Protein AF-X1LEN6-F1 (afdb_monomer)

Foldseek 3Di:
DVCCVVVVDHLVRVLVVLLVVVVVLQPDQDDDDPVVVVVDPNREPSQQEAEDWFAALVGHTPDDPVLVSNLVSCLVNLDDYYAYEYEDEPRHDPVSVVSNVVSCVRHPRYDYHYLVPQLVVVVVVPDDSSQSRCWDDTGDRRIGGDPPDPDD

Mean predicted aligned error: 5.18 Å

Organism: NCBI:txid412755

Nearest PDB structures (foldseek):
  1r9d-assembly1_B  TM=9.602E-01  e=1.035E-09  Clostridium butyricum
  5i2g-assembly1_B-2  TM=9.435E-01  e=1.956E-09  Roseburia inulinivorans
  2f3o-assembly1_A  TM=9.279E-01  e=5.080E-09  Archaeoglobus fulgidus
  7e7l-assembly2_B  TM=9.406E-01  e=1.406E-08  Tractidigestivibacter scatoligenes
  7vua-assembly1_A  TM=9.227E-01  e=2.463E-07  Clostridiales bacterium

Secondary structure (DSSP, 8-state):
-HHHHTTS--HHHHHHHHHHHHHHHTT------GGGGGTS-TT------EEEESB-TTSSB---HHHHHHHHHHHHH--SS--EEEEE-TTS-HHHHHHHHHHHHH-S-EEEEEHHHHHHHHHHTT--HHHHHSEEEETTTEEEESSS----

Solvent-accessible surface area (backbone atoms only — not comparable to full-atom values): 8868 Å² total; per-residue (Å²): 107,71,48,54,76,70,62,77,42,53,72,67,58,51,36,52,52,50,38,52,49,54,57,58,63,52,69,61,80,80,89,68,60,74,78,51,44,78,82,40,65,78,88,62,77,46,52,65,41,48,66,38,52,28,39,35,65,90,65,47,69,46,70,48,73,65,46,52,40,51,49,51,28,49,59,71,66,57,59,91,51,55,43,40,37,38,37,39,47,98,73,52,56,64,72,56,56,53,48,54,54,58,38,49,74,79,34,82,49,70,44,82,41,55,44,84,56,48,28,58,49,37,37,74,73,68,46,52,69,46,38,23,37,47,46,38,50,46,50,91,80,47,75,40,44,65,94,77,63,88,86,126

InterPro domains:
  IPR004184 Pyruvate formate lyase domain [PF02901] (2-148)
  IPR004184 Pyruvate formate lyase domain [PS51554] (1-152)
  IPR051215 Glycyl Radical Enzyme [PTHR43641] (2-148)

Structure (mmCIF, N/CA/C/O backbone):
data_AF-X1LEN6-F1
#
_entry.id   AF-X1LEN6-F1
#
loop_
_atom_site.group_PDB
_atom_site.id
_atom_site.type_symbol
_atom_site.label_atom_id
_atom_site.label_alt_id
_atom_site.label_comp_id
_atom_site.label_asym_id
_atom_site.label_entity_id
_atom_site.label_seq_id
_atom_site.pdbx_PDB_ins_code
_atom_site.Cartn_x
_atom_site.Cartn_y
_atom_site.Cartn_z
_atom_site.occupancy
_atom_site.B_iso_or_equiv
_atom_site.auth_seq_id
_atom_site.auth_comp_id
_atom_site.auth_asym_id
_atom_site.auth_atom_id
_atom_site.pdbx_PDB_model_num
ATOM 1 N N . ASP A 1 1 ? -8.833 -9.475 10.472 1.00 89.81 1 ASP A N 1
ATOM 2 C CA . ASP A 1 1 ? -10.097 -10.253 10.543 1.00 89.81 1 ASP A CA 1
ATOM 3 C C . ASP A 1 1 ? -10.140 -11.336 11.605 1.00 89.81 1 ASP A C 1
ATOM 5 O O . ASP A 1 1 ? -10.984 -11.250 12.488 1.00 89.81 1 ASP A O 1
ATOM 9 N N . ASN A 1 2 ? -9.277 -12.356 11.554 1.00 95.38 2 ASN A N 1
ATOM 10 C CA . ASN A 1 2 ? -9.332 -13.463 12.523 1.00 95.38 2 ASN A CA 1
ATOM 11 C C . ASN A 1 2 ? -9.145 -12.998 13.977 1.00 95.38 2 ASN A C 1
ATOM 13 O O . ASN A 1 2 ? -9.865 -13.454 14.865 1.00 95.38 2 ASN A O 1
ATOM 17 N N . ASP A 1 3 ? -8.236 -12.052 14.220 1.00 95.94 3 ASP A N 1
ATOM 18 C CA . ASP A 1 3 ? -7.993 -11.527 15.569 1.00 95.94 3 ASP A CA 1
ATOM 19 C C . ASP A 1 3 ? -9.143 -10.646 16.082 1.00 95.94 3 ASP A C 1
ATOM 21 O O . ASP A 1 3 ? -9.468 -10.715 17.265 1.00 95.94 3 ASP A O 1
ATOM 25 N N . LEU A 1 4 ? -9.835 -9.920 15.193 1.00 93.06 4 LEU A N 1
ATOM 26 C CA . LEU A 1 4 ? -11.069 -9.197 15.532 1.00 93.06 4 LEU A CA 1
ATOM 27 C C . LEU A 1 4 ? -12.201 -10.175 15.879 1.00 93.06 4 LEU A C 1
ATOM 29 O O . LEU A 1 4 ? -12.862 -10.028 16.901 1.00 93.06 4 LEU A O 1
ATOM 33 N N . LYS A 1 5 ? -12.400 -11.215 15.056 1.00 95.25 5 LYS A N 1
ATOM 34 C CA . LYS A 1 5 ? -13.446 -12.236 15.265 1.00 95.25 5 LYS A CA 1
ATOM 35 C C . LYS A 1 5 ? -13.230 -13.051 16.539 1.00 95.25 5 LYS A C 1
ATOM 37 O O . LYS A 1 5 ? -14.195 -13.426 17.192 1.00 95.25 5 LYS A O 1
ATOM 42 N N . SER A 1 6 ? -11.974 -13.339 16.876 1.00 96.75 6 SER A N 1
ATOM 43 C CA . SER A 1 6 ? -11.613 -14.063 18.101 1.00 96.75 6 SER A CA 1
ATOM 44 C C . SER A 1 6 ? -11.503 -13.162 19.336 1.00 96.75 6 SER A C 1
ATOM 46 O O . SER A 1 6 ? -11.280 -13.676 20.429 1.00 96.75 6 SER A O 1
ATOM 48 N N . GLY A 1 7 ? -11.667 -11.842 19.185 1.00 95.56 7 GLY A N 1
ATOM 49 C CA . GLY A 1 7 ? -11.614 -10.880 20.288 1.00 95.56 7 GLY A CA 1
ATOM 50 C C . GLY A 1 7 ? -10.220 -10.667 20.883 1.00 95.56 7 GLY A C 1
ATOM 51 O O . GLY A 1 7 ? -10.116 -10.170 22.000 1.00 95.56 7 GLY A O 1
ATOM 52 N N . LYS A 1 8 ? -9.147 -11.041 20.173 1.00 97.44 8 LYS A N 1
ATOM 53 C CA . LYS A 1 8 ? -7.765 -10.823 20.638 1.00 97.44 8 LYS A CA 1
ATOM 54 C C . LYS A 1 8 ? -7.361 -9.352 20.597 1.00 97.44 8 LYS A C 1
ATOM 56 O O . LYS A 1 8 ? -6.578 -8.917 21.433 1.00 97.44 8 LYS A O 1
ATOM 61 N N . ILE A 1 9 ? -7.870 -8.620 19.609 1.00 97.12 9 ILE A N 1
ATOM 62 C CA . ILE A 1 9 ? -7.683 -7.176 19.448 1.00 97.12 9 ILE A CA 1
ATOM 63 C C . ILE A 1 9 ? -9.019 -6.540 19.067 1.00 97.12 9 ILE A C 1
ATOM 65 O O . ILE A 1 9 ? -9.914 -7.216 18.554 1.00 97.12 9 ILE A O 1
ATOM 69 N N . ASN A 1 10 ? -9.140 -5.235 19.279 1.00 96.94 10 ASN A N 1
ATOM 70 C CA . ASN A 1 10 ? -10.209 -4.416 18.712 1.00 96.94 10 ASN A CA 1
ATOM 71 C C . ASN A 1 10 ? -9.632 -3.479 17.629 1.00 96.94 10 ASN A C 1
ATOM 73 O O . ASN A 1 10 ? -8.433 -3.518 17.341 1.00 96.94 10 ASN A O 1
ATOM 77 N N . ARG A 1 11 ? -10.490 -2.664 17.000 1.00 96.38 11 ARG A N 1
ATOM 78 C CA . ARG A 1 11 ? -10.079 -1.726 15.943 1.00 96.38 11 ARG A CA 1
ATOM 79 C C . ARG A 1 11 ? -9.061 -0.698 16.446 1.00 96.38 11 ARG A C 1
ATOM 81 O O . ARG A 1 11 ? -8.087 -0.448 15.747 1.00 96.38 11 ARG A O 1
ATOM 88 N N . ASP A 1 12 ? -9.261 -0.159 17.646 1.00 97.44 12 ASP A N 1
ATOM 89 C CA . ASP A 1 12 ? -8.394 0.872 18.227 1.00 97.44 12 ASP A CA 1
ATOM 90 C C . ASP A 1 12 ? -6.995 0.316 18.514 1.00 97.44 12 ASP A C 1
ATOM 92 O O . ASP A 1 12 ? -5.998 0.920 18.138 1.00 97.44 12 ASP A O 1
ATOM 96 N N . THR A 1 13 ? -6.907 -0.893 19.075 1.00 97.69 13 THR A N 1
ATOM 97 C CA . THR A 1 13 ? -5.631 -1.595 19.265 1.00 97.69 13 THR A CA 1
ATOM 98 C C . THR A 1 13 ? -4.958 -1.906 17.928 1.00 97.69 13 THR A C 1
ATOM 100 O O . THR A 1 13 ? -3.741 -1.812 17.816 1.00 97.69 13 THR A O 1
ATOM 103 N N . ALA A 1 14 ? -5.719 -2.281 16.893 1.00 97.50 14 ALA A N 1
ATOM 104 C CA . ALA A 1 14 ? -5.149 -2.502 15.564 1.00 97.50 14 ALA A CA 1
ATOM 105 C C . ALA A 1 14 ? -4.570 -1.206 14.971 1.00 97.50 14 ALA A C 1
ATOM 107 O O . ALA A 1 14 ? -3.479 -1.240 14.405 1.00 97.50 14 ALA A O 1
ATOM 108 N N . LEU A 1 15 ? -5.275 -0.081 15.126 1.00 96.94 15 LEU A N 1
ATOM 109 C CA . LEU A 1 15 ? -4.804 1.238 14.709 1.00 96.94 15 LEU A CA 1
ATOM 110 C C . LEU A 1 15 ? -3.518 1.627 15.448 1.00 96.94 15 LEU A C 1
ATOM 112 O O . LEU A 1 15 ? -2.528 1.939 14.796 1.00 96.94 15 LEU A O 1
ATOM 116 N N . GLU A 1 16 ? -3.506 1.515 16.777 1.00 97.00 16 GLU A N 1
ATOM 117 C CA . GLU A 1 16 ? -2.338 1.811 17.618 1.00 97.00 16 GLU A CA 1
ATOM 118 C C . GLU A 1 16 ? -1.109 0.992 17.186 1.00 97.00 16 GLU A C 1
ATOM 120 O O . GLU A 1 16 ? -0.015 1.528 17.024 1.00 97.00 16 GLU A O 1
ATOM 125 N N . LEU A 1 17 ? -1.284 -0.304 16.905 1.00 96.88 17 LEU A N 1
ATOM 126 C CA . LEU A 1 17 ? -0.195 -1.159 16.419 1.00 96.88 17 LEU A CA 1
ATOM 127 C C . LEU A 1 17 ? 0.333 -0.729 15.042 1.00 96.88 17 LEU A C 1
ATOM 129 O O . LEU A 1 17 ? 1.535 -0.833 14.788 1.00 96.88 17 LEU A O 1
ATOM 133 N N . ILE A 1 18 ? -0.541 -0.263 14.147 1.00 94.56 18 ILE A N 1
ATOM 134 C CA . ILE A 1 18 ? -0.146 0.252 12.829 1.00 94.56 18 ILE A CA 1
ATOM 135 C C . ILE A 1 18 ? 0.619 1.573 12.981 1.00 94.56 18 ILE A C 1
ATOM 137 O O . ILE A 1 18 ? 1.628 1.777 12.303 1.00 94.56 18 ILE A O 1
ATOM 141 N N . GLU A 1 19 ? 0.176 2.459 13.869 1.00 92.88 19 GLU A N 1
ATOM 142 C CA . GLU A 1 19 ? 0.863 3.717 14.176 1.00 92.88 19 GLU A CA 1
ATOM 143 C C . GLU A 1 19 ? 2.264 3.456 14.755 1.00 92.88 19 GLU A C 1
ATOM 145 O O . GLU A 1 19 ? 3.251 4.001 14.255 1.00 92.88 19 GLU A O 1
ATOM 150 N N . GLU A 1 20 ? 2.378 2.539 15.719 1.00 92.94 20 GLU A N 1
ATOM 151 C CA . GLU A 1 20 ? 3.653 2.097 16.299 1.00 92.94 20 GLU A CA 1
ATOM 152 C C . GLU A 1 20 ? 4.587 1.456 15.265 1.00 92.94 20 GLU A C 1
ATOM 154 O O . GLU A 1 20 ? 5.795 1.714 15.263 1.00 92.94 20 GLU A O 1
ATOM 159 N N . LEU A 1 21 ? 4.049 0.635 14.355 1.00 90.56 21 LEU A N 1
ATOM 160 C CA . LEU A 1 21 ? 4.825 0.080 13.247 1.00 90.56 21 LEU A CA 1
ATOM 161 C C . LEU A 1 21 ? 5.415 1.205 12.396 1.00 90.56 21 LEU A C 1
ATOM 163 O O . LEU A 1 21 ? 6.623 1.214 12.168 1.00 90.56 21 LEU A O 1
ATOM 167 N N . ASN A 1 22 ? 4.594 2.167 11.968 1.00 86.94 22 ASN A N 1
ATOM 168 C CA . ASN A 1 22 ? 5.058 3.289 11.155 1.00 86.94 22 ASN A CA 1
ATOM 169 C C . ASN A 1 22 ? 6.160 4.082 11.869 1.00 86.94 22 ASN A C 1
ATOM 171 O O . ASN A 1 22 ? 7.204 4.334 11.274 1.00 86.94 22 ASN A O 1
ATOM 175 N N . LEU A 1 23 ? 5.993 4.387 13.160 1.00 86.31 23 LEU A N 1
ATOM 176 C CA . LEU A 1 23 ? 7.029 5.047 13.960 1.00 86.31 23 LEU A CA 1
ATOM 177 C C . LEU A 1 23 ? 8.338 4.248 13.988 1.00 86.31 23 LEU A C 1
ATOM 179 O O . LEU A 1 23 ? 9.413 4.820 13.815 1.00 86.31 23 LEU A O 1
ATOM 183 N N . LYS A 1 24 ? 8.289 2.925 14.147 1.00 86.88 24 LYS A N 1
ATOM 184 C CA . LYS A 1 24 ? 9.504 2.093 14.161 1.00 86.88 24 LYS A CA 1
ATOM 185 C C . LYS A 1 24 ? 10.211 2.046 12.810 1.00 86.88 24 LYS A C 1
ATOM 187 O O . LYS A 1 24 ? 11.439 2.095 12.787 1.00 86.88 24 LYS A O 1
ATOM 192 N N . LEU A 1 25 ? 9.467 1.989 11.704 1.00 82.69 25 LEU A N 1
ATOM 193 C CA . LEU A 1 25 ? 10.051 2.009 10.356 1.00 82.69 25 LEU A CA 1
ATOM 194 C C . LEU A 1 25 ? 10.802 3.327 10.088 1.00 82.69 25 LEU A C 1
ATOM 196 O O . LEU A 1 25 ? 11.753 3.351 9.314 1.00 82.69 25 LEU A O 1
ATOM 200 N N . THR A 1 26 ? 10.443 4.411 10.787 1.00 76.00 26 THR A N 1
ATOM 201 C CA . THR A 1 26 ? 11.101 5.724 10.654 1.00 76.00 26 THR A CA 1
ATOM 202 C C . THR A 1 26 ? 12.454 5.823 11.355 1.00 76.00 26 THR A C 1
ATOM 204 O O . THR A 1 26 ? 13.225 6.736 11.065 1.00 76.00 26 THR A O 1
ATOM 207 N N . TRP A 1 27 ? 12.767 4.891 12.262 1.00 72.31 27 TRP A N 1
ATOM 208 C CA . TRP A 1 27 ? 13.959 4.948 13.116 1.00 72.31 27 TRP A CA 1
ATOM 209 C C . TRP A 1 27 ? 15.240 4.442 12.425 1.00 72.31 27 TRP A C 1
ATOM 211 O O . TRP A 1 27 ? 16.317 4.407 13.024 1.00 72.31 27 TRP A O 1
ATOM 221 N N . ASN A 1 28 ? 15.159 4.044 11.155 1.00 71.00 28 ASN A N 1
ATOM 222 C CA . ASN A 1 28 ? 16.321 3.584 10.406 1.00 71.00 28 ASN A CA 1
ATOM 223 C C . ASN A 1 28 ? 17.176 4.777 9.960 1.00 71.00 28 ASN A C 1
ATOM 225 O O . ASN A 1 28 ? 16.804 5.530 9.063 1.00 71.00 28 ASN A O 1
ATOM 229 N N . VAL A 1 29 ? 18.344 4.940 10.586 1.00 69.81 29 VAL A N 1
ATOM 230 C CA . VAL A 1 29 ? 19.338 5.949 10.201 1.00 69.81 29 VAL A CA 1
ATOM 231 C C . VAL A 1 29 ? 20.449 5.276 9.408 1.00 69.81 29 VAL A C 1
ATOM 233 O O . VAL A 1 29 ? 21.294 4.577 9.969 1.00 69.81 29 VAL A O 1
ATOM 236 N N . THR A 1 30 ? 20.473 5.523 8.103 1.00 72.56 30 THR A N 1
ATOM 237 C CA . THR A 1 30 ? 21.603 5.140 7.255 1.00 72.56 30 THR A CA 1
ATOM 238 C C . THR A 1 30 ? 22.668 6.228 7.311 1.00 72.56 30 THR A C 1
ATOM 240 O O . THR A 1 30 ? 22.427 7.372 6.929 1.00 72.56 30 THR A O 1
ATOM 243 N N . LEU A 1 31 ? 23.865 5.876 7.786 1.00 75.38 31 LEU A N 1
ATOM 244 C CA . LEU A 1 31 ? 25.010 6.784 7.771 1.00 75.38 31 LEU A CA 1
ATOM 245 C C . LEU A 1 31 ? 25.549 6.901 6.346 1.00 75.38 31 LEU A C 1
ATOM 247 O O . LEU A 1 31 ? 25.981 5.910 5.758 1.00 75.38 31 LEU A O 1
ATOM 251 N N . LEU A 1 32 ? 25.551 8.120 5.813 1.00 72.06 3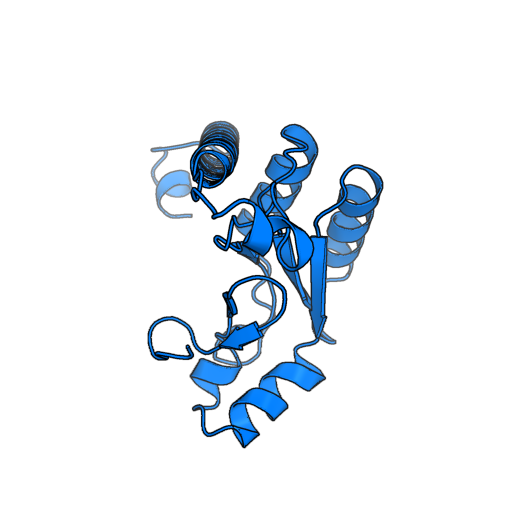2 LEU A N 1
ATOM 252 C CA . LEU A 1 32 ? 26.067 8.415 4.483 1.00 72.06 32 LEU A CA 1
ATOM 253 C C . LEU A 1 32 ? 27.342 9.252 4.565 1.00 72.06 32 LEU A C 1
ATOM 255 O O . LEU A 1 32 ? 27.422 10.165 5.392 1.00 72.06 32 LEU A O 1
ATOM 259 N N . PRO A 1 33 ? 28.326 8.998 3.686 1.00 81.00 33 PRO A N 1
ATOM 260 C CA . PRO A 1 33 ? 29.413 9.940 3.467 1.00 81.00 33 PRO A CA 1
ATOM 261 C C . PRO A 1 33 ? 28.851 11.318 3.098 1.00 81.00 33 PRO A C 1
ATOM 263 O O . PRO A 1 33 ? 27.883 11.409 2.341 1.00 81.00 33 PRO A O 1
ATOM 266 N N . ALA A 1 34 ? 29.473 12.387 3.598 1.00 80.00 34 ALA A N 1
ATOM 267 C CA . ALA A 1 34 ? 29.008 13.759 3.384 1.00 80.00 34 ALA A CA 1
ATOM 268 C C . ALA A 1 34 ? 28.821 14.089 1.892 1.00 80.00 34 ALA A C 1
ATOM 270 O O . ALA A 1 34 ? 27.801 14.654 1.511 1.00 80.00 34 ALA A O 1
ATOM 271 N N . ASP A 1 35 ? 29.733 13.639 1.032 1.00 81.81 35 ASP A N 1
ATOM 272 C CA . ASP A 1 35 ? 29.643 13.868 -0.414 1.00 81.81 35 ASP A CA 1
ATOM 273 C C . ASP A 1 35 ? 28.415 13.189 -1.046 1.00 81.81 35 ASP A C 1
ATOM 275 O O . ASP A 1 35 ? 27.856 13.682 -2.023 1.00 81.81 35 ASP A O 1
ATOM 279 N N . PHE A 1 36 ? 27.937 12.084 -0.464 1.00 75.50 36 PHE A N 1
ATOM 280 C CA . PHE A 1 36 ? 26.759 11.361 -0.948 1.00 75.50 36 PHE A CA 1
ATOM 281 C C . PHE A 1 36 ? 25.453 12.106 -0.637 1.00 75.50 36 PHE A C 1
ATOM 283 O O . PHE A 1 36 ? 24.476 11.978 -1.371 1.00 75.50 36 PHE A O 1
ATOM 290 N N . THR A 1 37 ? 25.445 12.951 0.399 1.00 70.62 37 THR A N 1
ATOM 291 C CA . THR A 1 37 ? 24.290 13.801 0.747 1.00 70.62 37 THR A CA 1
ATOM 292 C C . THR A 1 37 ? 24.010 14.914 -0.268 1.00 70.62 37 THR A C 1
ATOM 294 O O . THR A 1 37 ? 22.958 15.544 -0.218 1.00 70.62 37 THR A O 1
ATOM 297 N N . LEU A 1 38 ? 24.929 15.144 -1.214 1.00 74.31 38 LEU A N 1
ATOM 298 C CA . LEU A 1 38 ? 24.743 16.091 -2.316 1.00 74.31 38 LEU A CA 1
ATOM 299 C C . LEU A 1 38 ? 23.870 15.521 -3.442 1.00 74.31 38 LEU A C 1
ATOM 301 O O . LEU A 1 38 ? 23.291 16.286 -4.210 1.00 74.31 38 LEU A O 1
ATOM 305 N N . ILE A 1 39 ? 23.804 14.192 -3.558 1.00 74.19 39 ILE A N 1
ATOM 306 C CA . ILE A 1 39 ? 23.096 13.482 -4.636 1.00 74.19 39 ILE A CA 1
ATOM 307 C C . ILE A 1 39 ? 21.962 12.591 -4.121 1.00 74.19 39 ILE A C 1
ATOM 309 O O . ILE A 1 39 ? 21.046 12.272 -4.872 1.00 74.19 39 ILE A O 1
ATOM 313 N N . ALA A 1 40 ? 22.009 12.206 -2.846 1.00 67.44 40 ALA A N 1
ATOM 314 C CA . ALA A 1 40 ? 20.976 11.448 -2.161 1.00 67.44 40 ALA A CA 1
ATOM 315 C C . ALA A 1 40 ? 20.386 12.285 -1.024 1.00 67.44 40 ALA A C 1
ATOM 317 O O . ALA A 1 40 ? 21.078 13.090 -0.401 1.00 67.44 40 ALA A O 1
ATOM 318 N N . ASN A 1 41 ? 19.105 12.079 -0.720 1.00 62.72 41 ASN A N 1
ATOM 319 C CA . ASN A 1 41 ? 18.457 12.787 0.376 1.00 62.72 41 ASN A CA 1
ATOM 320 C C . ASN A 1 41 ? 19.114 12.406 1.717 1.00 62.72 41 ASN A C 1
ATOM 322 O O . ASN A 1 41 ? 18.982 1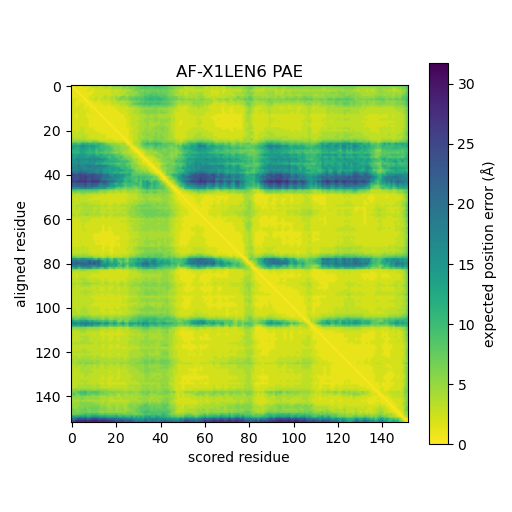1.274 2.183 1.00 62.72 41 ASN A O 1
ATOM 326 N N . ALA A 1 42 ? 19.794 13.375 2.338 1.00 56.47 42 ALA A N 1
ATOM 327 C CA . ALA A 1 42 ? 20.496 13.233 3.615 1.00 56.47 42 ALA A CA 1
ATOM 328 C C . ALA A 1 42 ? 19.587 12.799 4.781 1.00 56.47 42 ALA A C 1
ATOM 330 O O . ALA A 1 42 ? 20.073 12.263 5.772 1.00 56.47 42 ALA A O 1
ATOM 331 N N . LEU A 1 43 ? 18.278 13.050 4.665 1.00 55.75 43 LEU A N 1
ATOM 332 C CA . LEU A 1 43 ? 17.256 12.772 5.678 1.00 55.75 43 LEU A CA 1
ATOM 333 C C . LEU A 1 43 ? 16.295 11.638 5.270 1.00 55.75 43 LEU A C 1
ATOM 335 O O . LEU A 1 43 ? 15.380 11.332 6.028 1.00 55.75 43 LEU A O 1
ATOM 339 N N . GLY A 1 44 ? 16.453 11.047 4.078 1.00 53.59 44 GLY A N 1
ATOM 340 C CA . GLY A 1 44 ? 15.362 10.350 3.382 1.00 53.59 44 GLY A CA 1
ATOM 341 C C . GLY A 1 44 ? 15.715 8.994 2.780 1.00 53.59 44 GLY A C 1
ATOM 342 O O . GLY A 1 44 ? 15.199 8.660 1.722 1.00 53.59 44 GLY A O 1
ATOM 343 N N . GLN A 1 45 ? 16.583 8.207 3.419 1.00 59.94 45 GLN A N 1
ATOM 344 C CA . GLN A 1 45 ? 16.841 6.820 2.997 1.00 59.94 45 GLN A CA 1
ATOM 345 C C . GLN A 1 45 ? 15.969 5.790 3.716 1.00 59.94 45 GLN A C 1
ATOM 347 O O . GLN A 1 45 ? 16.394 4.654 3.929 1.00 59.94 45 GLN A O 1
ATOM 352 N N . ASN A 1 46 ? 14.747 6.158 4.094 1.00 62.00 46 ASN A N 1
ATOM 353 C CA . ASN A 1 46 ? 13.810 5.130 4.499 1.00 62.00 46 ASN A CA 1
ATOM 354 C C . ASN A 1 46 ? 13.245 4.470 3.238 1.00 62.00 46 ASN A C 1
ATOM 356 O O . ASN A 1 46 ? 12.311 4.965 2.622 1.00 62.00 46 ASN A O 1
ATOM 360 N N . THR A 1 47 ? 13.853 3.360 2.833 1.00 65.06 47 THR A N 1
ATOM 361 C CA . THR A 1 47 ? 13.406 2.553 1.689 1.00 65.06 47 THR A CA 1
ATOM 362 C C . THR A 1 47 ? 12.244 1.624 2.049 1.00 65.06 47 THR A C 1
ATOM 364 O O . THR A 1 47 ? 11.855 0.775 1.245 1.00 65.06 47 THR A O 1
ATOM 367 N N . GLN A 1 48 ? 11.707 1.743 3.270 1.00 78.25 48 GLN A N 1
ATOM 368 C CA . GLN A 1 48 ? 10.614 0.917 3.765 1.00 78.25 48 GLN A CA 1
ATOM 369 C C . GLN A 1 48 ? 9.274 1.523 3.365 1.00 78.25 48 GLN A C 1
ATOM 371 O O . GLN A 1 48 ? 8.627 2.245 4.124 1.00 78.25 48 GLN A O 1
ATOM 376 N N . THR A 1 49 ? 8.875 1.195 2.144 1.00 83.56 49 THR A N 1
ATOM 377 C CA . THR A 1 49 ? 7.634 1.661 1.536 1.00 83.56 49 THR A CA 1
ATOM 378 C C . THR A 1 49 ? 6.488 0.723 1.885 1.00 83.56 49 THR A C 1
ATOM 380 O O . THR A 1 49 ? 6.574 -0.494 1.704 1.00 83.56 49 THR A O 1
ATOM 383 N N . ILE A 1 50 ? 5.384 1.289 2.370 1.00 90.69 50 ILE A N 1
ATOM 384 C CA . ILE A 1 50 ? 4.152 0.539 2.616 1.00 90.69 50 ILE A CA 1
ATOM 385 C C . ILE A 1 50 ? 3.265 0.690 1.387 1.00 90.69 50 ILE A C 1
ATOM 387 O O . ILE A 1 50 ? 2.990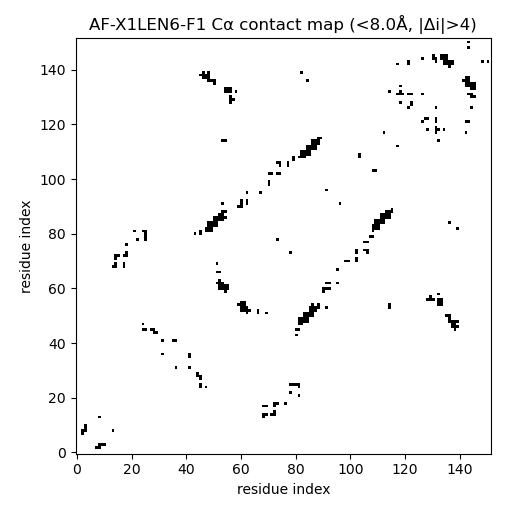 1.804 0.955 1.00 90.69 50 ILE A O 1
ATOM 391 N N . THR A 1 51 ? 2.808 -0.428 0.823 1.00 94.62 51 THR A N 1
ATOM 392 C CA . THR A 1 51 ? 1.866 -0.434 -0.305 1.00 94.62 51 THR A CA 1
ATOM 393 C C . THR A 1 51 ? 0.497 -0.921 0.160 1.00 94.62 51 THR A C 1
ATOM 395 O O . THR A 1 51 ? 0.411 -1.963 0.808 1.00 94.62 51 THR A O 1
ATOM 398 N N . ILE A 1 52 ? -0.566 -0.185 -0.174 1.00 96.50 52 ILE A N 1
ATOM 399 C CA . ILE A 1 52 ? -1.959 -0.552 0.122 1.00 96.50 52 ILE A CA 1
ATOM 400 C C . ILE A 1 52 ? -2.840 -0.494 -1.135 1.00 96.50 52 ILE A C 1
ATOM 402 O O . ILE A 1 52 ? -2.515 0.202 -2.101 1.00 96.50 52 ILE A O 1
ATOM 406 N N . ALA A 1 53 ? -3.991 -1.175 -1.067 1.00 97.62 53 ALA A N 1
ATOM 407 C CA . ALA A 1 53 ? -4.993 -1.279 -2.133 1.00 97.62 53 ALA A CA 1
ATOM 408 C C . ALA A 1 53 ? -4.440 -1.880 -3.446 1.00 97.62 53 ALA A C 1
ATOM 410 O O . ALA A 1 53 ? -3.535 -2.714 -3.411 1.00 97.62 53 ALA A O 1
ATOM 411 N N . GLY A 1 54 ? -5.011 -1.497 -4.592 1.00 97.81 54 GLY A N 1
ATOM 412 C CA . GLY A 1 54 ? -4.717 -2.085 -5.902 1.00 97.81 54 GLY A CA 1
ATOM 413 C C . GLY A 1 54 ? -5.614 -3.277 -6.216 1.00 97.81 54 GLY A C 1
ATOM 414 O O . GLY A 1 54 ? -6.715 -3.385 -5.680 1.00 97.81 54 GLY A O 1
ATOM 415 N N . MET A 1 55 ? -5.140 -4.167 -7.085 1.00 96.94 55 MET A N 1
ATOM 416 C CA . MET A 1 55 ? -5.841 -5.409 -7.424 1.00 96.94 55 MET A CA 1
ATOM 417 C C . MET A 1 55 ? -5.254 -6.635 -6.721 1.00 96.94 55 MET A C 1
ATOM 419 O O . MET A 1 55 ? -4.045 -6.711 -6.493 1.00 96.94 55 MET A O 1
ATOM 423 N N . ASP A 1 56 ? -6.107 -7.624 -6.457 1.00 96.50 56 ASP A N 1
ATOM 424 C CA . ASP A 1 56 ? -5.697 -8.977 -6.089 1.00 96.50 56 ASP A CA 1
ATOM 425 C C . ASP A 1 56 ? -5.143 -9.754 -7.304 1.00 96.50 56 ASP A C 1
ATOM 427 O O . ASP A 1 56 ? -5.107 -9.274 -8.444 1.00 96.50 56 ASP A O 1
ATOM 431 N N . THR A 1 57 ? -4.697 -10.987 -7.067 1.00 95.25 57 THR A N 1
ATOM 432 C CA . THR A 1 57 ? -4.142 -11.878 -8.098 1.00 95.25 57 THR A CA 1
ATOM 433 C C . THR A 1 57 ? -5.141 -12.201 -9.215 1.00 95.25 57 THR A C 1
ATOM 435 O O . THR A 1 57 ? -4.745 -12.383 -10.374 1.00 95.25 57 THR A O 1
ATOM 438 N N . ASP A 1 58 ? -6.437 -12.186 -8.909 1.00 96.06 58 ASP A N 1
ATOM 439 C CA . ASP A 1 58 ? -7.530 -12.433 -9.848 1.00 96.06 58 ASP A CA 1
ATOM 440 C C . ASP A 1 58 ? -7.919 -11.172 -10.646 1.00 96.06 58 ASP A C 1
ATOM 442 O O . ASP A 1 58 ? -8.469 -11.277 -11.748 1.00 96.06 58 ASP A O 1
ATOM 446 N N . GLY A 1 59 ? -7.503 -9.989 -10.189 1.00 95.62 59 GLY A N 1
ATOM 447 C CA . GLY A 1 59 ? -7.758 -8.688 -10.805 1.00 95.62 59 GLY A CA 1
ATOM 448 C C . GLY A 1 59 ? -8.975 -7.955 -10.233 1.00 95.62 59 GLY A C 1
ATOM 449 O O . GLY A 1 59 ? -9.464 -7.018 -10.869 1.00 95.62 59 GLY A O 1
ATOM 450 N N . ASN A 1 60 ? -9.478 -8.368 -9.069 1.00 97.94 60 ASN A N 1
ATOM 451 C CA . ASN A 1 60 ? -10.508 -7.640 -8.329 1.00 97.94 60 ASN A CA 1
ATOM 452 C C . ASN A 1 60 ? -9.867 -6.564 -7.450 1.00 97.94 60 ASN A C 1
ATOM 454 O O . ASN A 1 60 ? -8.691 -6.658 -7.119 1.00 97.94 60 ASN A O 1
ATOM 458 N N . ASP A 1 61 ? -10.641 -5.556 -7.050 1.00 98.44 61 ASP A N 1
ATOM 459 C CA . ASP A 1 61 ? -10.180 -4.567 -6.070 1.00 98.44 61 ASP A CA 1
ATOM 460 C C . ASP A 1 61 ? -9.790 -5.241 -4.743 1.00 98.44 61 ASP A C 1
ATOM 462 O O . ASP A 1 61 ? -10.544 -6.049 -4.199 1.00 98.44 61 ASP A O 1
ATOM 466 N N . ALA A 1 62 ? -8.618 -4.882 -4.224 1.00 98.06 62 ALA A N 1
ATOM 467 C CA . ALA A 1 62 ? -8.058 -5.407 -2.982 1.00 98.06 62 ALA A CA 1
ATOM 468 C C . ALA A 1 62 ? -8.247 -4.456 -1.784 1.00 98.06 62 ALA A C 1
ATOM 470 O O . ALA A 1 62 ? -7.665 -4.679 -0.715 1.00 98.06 62 ALA A O 1
ATOM 471 N N . THR A 1 63 ? -9.044 -3.392 -1.932 1.00 98.50 63 THR A N 1
ATOM 472 C CA . THR A 1 63 ? -9.312 -2.439 -0.852 1.00 98.50 63 THR A CA 1
ATOM 473 C C . THR A 1 63 ? -10.049 -3.131 0.298 1.00 98.50 63 THR A C 1
ATOM 475 O O . THR A 1 63 ? -11.031 -3.847 0.110 1.00 98.50 63 THR A O 1
ATOM 478 N N . ASN A 1 64 ? -9.589 -2.905 1.528 1.00 97.44 64 ASN A N 1
ATOM 479 C CA . ASN A 1 64 ? -10.147 -3.529 2.729 1.00 97.44 64 ASN A CA 1
ATOM 480 C C . ASN A 1 64 ? -10.004 -2.621 3.964 1.00 97.44 64 ASN A C 1
ATOM 482 O O . ASN A 1 64 ? -9.390 -1.559 3.892 1.00 97.44 64 ASN A O 1
ATOM 486 N N . GLU A 1 65 ? -10.534 -3.046 5.117 1.00 96.56 65 GLU A N 1
ATOM 48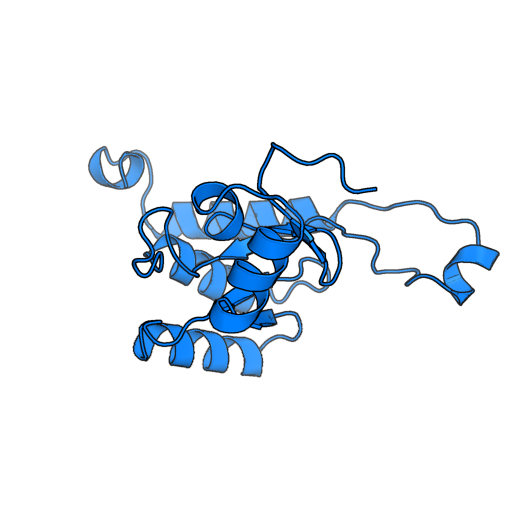7 C CA . GLU A 1 65 ? -10.492 -2.258 6.365 1.00 96.56 65 GLU A CA 1
ATOM 488 C C . GLU A 1 65 ? -9.060 -1.905 6.804 1.00 96.56 65 GLU A C 1
ATOM 490 O O . GLU A 1 65 ? -8.825 -0.804 7.296 1.00 96.56 65 GLU A O 1
ATOM 495 N N . LEU A 1 66 ? -8.075 -2.784 6.574 1.00 96.50 66 LEU A N 1
ATOM 496 C CA . LEU A 1 66 ? -6.675 -2.459 6.874 1.00 96.50 66 LEU A CA 1
ATOM 497 C C . LEU A 1 66 ? -6.173 -1.300 6.009 1.00 96.50 66 LEU A C 1
ATOM 499 O O . LEU A 1 66 ? -5.434 -0.459 6.507 1.00 96.50 66 LEU A O 1
ATOM 503 N N . SER A 1 67 ? -6.623 -1.201 4.755 1.00 97.38 67 SER A N 1
ATOM 504 C CA . SER A 1 67 ? -6.284 -0.071 3.877 1.00 97.38 67 SER A CA 1
ATOM 505 C C . SER A 1 67 ? -6.747 1.259 4.486 1.00 97.38 67 SER A C 1
ATOM 507 O O . SER A 1 67 ? -5.996 2.232 4.484 1.00 97.38 67 SER A O 1
ATOM 509 N N . PHE A 1 68 ? -7.946 1.294 5.079 1.00 97.19 68 PHE A N 1
ATOM 510 C CA . PHE A 1 68 ? -8.455 2.474 5.789 1.00 97.19 68 PHE A CA 1
ATOM 511 C C . PHE A 1 68 ? -7.716 2.744 7.100 1.00 97.19 68 PHE A C 1
ATOM 513 O O . PHE A 1 68 ? -7.425 3.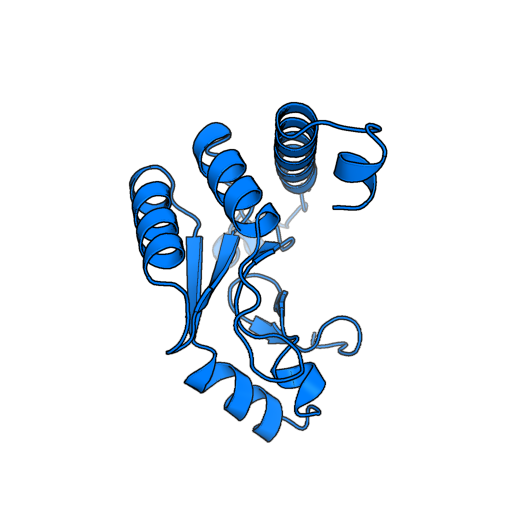899 7.401 1.00 97.19 68 PHE A O 1
ATOM 520 N N . LEU A 1 69 ? -7.368 1.704 7.861 1.00 96.56 69 LEU A N 1
ATOM 521 C CA . LEU A 1 69 ? -6.590 1.864 9.092 1.00 96.56 69 LEU A CA 1
ATOM 522 C C . LEU A 1 69 ? -5.195 2.441 8.824 1.00 96.56 69 LEU A C 1
ATOM 524 O O . LEU A 1 69 ? -4.747 3.299 9.577 1.00 96.56 69 LEU A O 1
ATOM 528 N N . PHE A 1 70 ? -4.533 2.048 7.731 1.00 94.62 70 PHE A N 1
ATOM 529 C CA . PHE A 1 70 ? -3.269 2.669 7.320 1.00 94.62 70 PHE A CA 1
ATOM 530 C C . PHE A 1 70 ? -3.440 4.151 6.964 1.00 94.62 70 PHE A C 1
ATOM 532 O O . PHE A 1 70 ? -2.606 4.963 7.359 1.00 94.62 70 PHE A O 1
ATOM 539 N N . LEU A 1 71 ? -4.524 4.528 6.275 1.00 94.25 71 LEU A N 1
ATOM 540 C CA . LEU A 1 71 ? -4.833 5.935 5.990 1.00 94.25 71 LEU A CA 1
ATOM 541 C C . LEU A 1 71 ? -5.081 6.747 7.270 1.00 94.25 71 LEU A C 1
ATOM 543 O O . LEU A 1 71 ? -4.595 7.874 7.393 1.00 94.25 71 LEU A O 1
ATOM 547 N N . GLU A 1 72 ? -5.819 6.179 8.225 1.00 94.31 72 GLU A N 1
ATOM 548 C CA . GLU A 1 72 ? -6.090 6.805 9.520 1.00 94.31 72 GLU A CA 1
ATOM 549 C C . GLU A 1 72 ? -4.807 6.979 10.338 1.00 94.31 72 GLU A C 1
ATOM 551 O O . GLU A 1 72 ? -4.524 8.090 10.788 1.00 94.31 72 GLU A O 1
ATOM 556 N N . ALA A 1 73 ? -3.981 5.934 10.431 1.00 92.62 73 ALA A N 1
ATOM 557 C CA . ALA A 1 73 ? -2.682 5.995 11.091 1.00 92.62 73 ALA A CA 1
ATOM 558 C C . ALA A 1 73 ? -1.808 7.098 10.483 1.00 92.62 73 ALA A C 1
ATOM 560 O O . ALA A 1 73 ? -1.311 7.961 11.202 1.00 92.62 73 ALA A O 1
ATOM 561 N N . TYR A 1 74 ? -1.690 7.147 9.151 1.00 89.25 74 TYR A N 1
ATOM 562 C CA . TYR A 1 74 ? -0.920 8.181 8.451 1.00 89.25 74 TYR A CA 1
ATOM 563 C C . TYR A 1 74 ? -1.399 9.600 8.755 1.00 89.25 74 TYR A C 1
ATOM 565 O O . TYR A 1 74 ? -0.594 10.511 8.968 1.00 89.25 74 TYR A O 1
ATOM 573 N N . LYS A 1 75 ? -2.719 9.795 8.796 1.00 90.19 75 LYS A N 1
ATOM 574 C CA . LYS A 1 75 ? -3.336 11.076 9.145 1.00 90.19 75 LYS A CA 1
ATOM 575 C C . LYS A 1 75 ? -3.034 11.487 10.588 1.00 90.19 75 LYS A C 1
ATOM 577 O O . LYS A 1 75 ? -2.854 12.682 10.845 1.00 90.19 75 LYS A O 1
ATOM 582 N N . ASN A 1 76 ? -3.011 10.529 11.511 1.00 91.50 76 ASN A N 1
ATOM 583 C CA . ASN A 1 76 ? -2.790 10.768 12.934 1.00 91.50 76 ASN A CA 1
ATOM 584 C C . ASN A 1 76 ? -1.323 11.083 13.229 1.00 91.50 76 ASN A C 1
ATOM 586 O O . ASN A 1 76 ? -1.030 12.110 13.844 1.00 91.50 76 ASN A O 1
ATOM 590 N N . ILE A 1 77 ? -0.408 10.240 12.744 1.00 87.50 77 ILE A N 1
ATOM 591 C CA . ILE A 1 77 ? 1.016 10.331 13.078 1.00 87.50 77 ILE A CA 1
ATOM 592 C C . ILE A 1 77 ? 1.712 11.480 12.338 1.00 87.50 77 ILE A C 1
ATOM 594 O O . ILE A 1 77 ? 2.616 12.099 12.896 1.00 87.50 77 ILE A O 1
ATOM 598 N N . LYS A 1 78 ? 1.292 11.789 11.098 1.00 80.81 78 LYS A N 1
ATOM 599 C CA . LYS A 1 78 ? 1.884 12.843 10.242 1.00 80.81 78 LYS A CA 1
ATOM 600 C C . LYS A 1 78 ? 3.415 12.753 10.138 1.00 80.81 78 LYS A C 1
ATOM 602 O O . LYS A 1 78 ? 4.105 13.773 10.088 1.00 80.81 78 LYS A O 1
ATOM 607 N N . VAL A 1 79 ? 3.949 11.536 10.187 1.00 65.88 79 VAL A N 1
ATOM 608 C CA . VAL A 1 79 ? 5.390 11.296 10.269 1.00 65.88 79 VAL A CA 1
ATOM 609 C C . VAL A 1 79 ? 6.025 11.463 8.892 1.00 65.88 79 VAL A C 1
ATOM 611 O O . VAL A 1 79 ? 5.427 11.156 7.868 1.00 65.88 79 VAL A O 1
ATOM 614 N N . PHE A 1 80 ? 7.252 11.976 8.896 1.00 61.56 80 PHE A N 1
ATOM 615 C CA . PHE A 1 80 ? 7.977 12.462 7.727 1.00 61.56 80 PHE A CA 1
ATOM 616 C C . PHE A 1 80 ? 8.540 11.376 6.794 1.00 61.56 80 PHE A C 1
ATOM 618 O O . PHE A 1 80 ? 8.786 11.685 5.634 1.00 61.56 80 PHE A O 1
ATOM 625 N N . SER A 1 81 ? 8.812 10.154 7.270 1.00 60.56 81 SER A N 1
ATOM 626 C CA . SER A 1 81 ? 9.745 9.263 6.560 1.00 60.56 81 SER A CA 1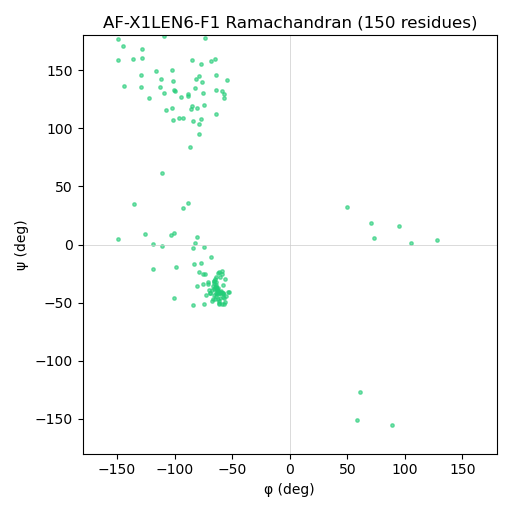
ATOM 627 C C . SER A 1 81 ? 9.198 7.932 6.059 1.00 60.56 81 SER A C 1
ATOM 629 O O . SER A 1 81 ? 9.975 7.189 5.477 1.00 60.56 81 SER A O 1
ATOM 631 N N . THR A 1 82 ? 7.928 7.580 6.243 1.00 65.94 82 THR A N 1
ATOM 632 C CA . THR A 1 82 ? 7.360 6.413 5.545 1.00 65.94 82 THR A CA 1
ATOM 633 C C . THR A 1 82 ? 6.522 6.909 4.376 1.00 65.94 82 THR A C 1
ATOM 635 O O . THR A 1 82 ? 5.520 7.592 4.577 1.00 65.94 82 THR A O 1
ATOM 638 N N . ASP A 1 83 ? 6.897 6.566 3.146 1.00 78.06 83 ASP A N 1
ATOM 639 C CA . ASP A 1 83 ? 6.043 6.822 1.986 1.00 78.06 83 ASP A CA 1
ATOM 640 C C . ASP A 1 83 ? 4.892 5.805 1.970 1.00 78.06 83 ASP A C 1
ATOM 642 O O . ASP A 1 83 ? 5.107 4.592 2.094 1.00 78.06 83 ASP A O 1
ATOM 646 N N . LEU A 1 84 ? 3.658 6.297 1.817 1.00 89.75 84 LEU A N 1
ATOM 647 C CA . LEU A 1 84 ? 2.487 5.447 1.614 1.00 89.75 84 LEU A CA 1
ATOM 648 C C . LEU A 1 84 ? 2.207 5.341 0.121 1.00 89.75 84 LEU A C 1
ATOM 650 O O . LEU A 1 84 ? 1.735 6.283 -0.517 1.00 89.75 84 LEU A O 1
ATOM 654 N N . SER A 1 85 ? 2.458 4.166 -0.432 1.00 94.00 85 SER A N 1
ATOM 655 C CA . SER A 1 85 ? 2.110 3.849 -1.808 1.00 94.00 85 SER A CA 1
ATOM 656 C C . SER A 1 85 ? 0.673 3.353 -1.883 1.00 94.00 85 SER A C 1
ATOM 658 O O . SER A 1 85 ? 0.328 2.309 -1.332 1.00 94.00 85 SER A O 1
ATOM 660 N N . VAL A 1 86 ? -0.176 4.096 -2.585 1.00 96.38 86 VAL A N 1
ATOM 661 C CA . VAL A 1 86 ? -1.569 3.723 -2.830 1.00 96.38 86 VAL A CA 1
ATOM 662 C C . VAL A 1 86 ? -1.709 3.307 -4.281 1.00 96.38 86 VAL A C 1
ATOM 664 O O . VAL A 1 86 ? -1.534 4.111 -5.201 1.00 96.38 86 VAL A O 1
ATOM 667 N N . ARG A 1 87 ? -2.040 2.038 -4.484 1.00 98.19 87 ARG A N 1
ATOM 668 C CA . ARG A 1 87 ? -2.345 1.511 -5.808 1.00 98.19 87 ARG A CA 1
ATOM 669 C C . ARG A 1 87 ? -3.788 1.830 -6.180 1.00 98.19 87 ARG A C 1
ATOM 671 O O . ARG A 1 87 ? -4.699 1.674 -5.367 1.00 98.19 87 ARG A O 1
ATOM 678 N N . ILE A 1 88 ? -3.981 2.301 -7.405 1.00 98.25 88 ILE A N 1
ATOM 679 C CA . ILE A 1 88 ? -5.273 2.678 -7.971 1.00 98.25 88 ILE A CA 1
ATOM 680 C C . ILE A 1 88 ? -5.466 2.002 -9.323 1.00 98.25 88 ILE A C 1
ATOM 682 O O . ILE A 1 88 ? -4.526 1.825 -10.097 1.00 98.25 88 ILE A O 1
ATOM 686 N N . HIS A 1 89 ? -6.714 1.665 -9.602 1.00 98.31 89 HIS A N 1
ATOM 687 C CA . HIS A 1 89 ? -7.168 1.096 -10.858 1.00 98.31 89 HIS A CA 1
ATOM 688 C C . HIS A 1 89 ? -8.577 1.613 -11.183 1.00 98.31 89 HIS A C 1
ATOM 690 O O . HIS A 1 89 ? -9.252 2.230 -10.358 1.00 98.31 89 HIS A O 1
ATOM 696 N N . ASN A 1 90 ? -9.070 1.334 -12.384 1.00 97.62 90 ASN A N 1
ATOM 697 C CA . ASN A 1 90 ? -10.356 1.815 -12.897 1.00 97.62 90 ASN A CA 1
ATOM 698 C C . ASN A 1 90 ? -11.564 1.408 -12.040 1.00 97.62 90 ASN A C 1
ATOM 700 O O . ASN A 1 90 ? -12.594 2.077 -12.073 1.00 97.62 90 ASN A O 1
ATOM 704 N N . ASN A 1 91 ? -11.440 0.311 -11.289 1.00 97.69 91 ASN A N 1
ATOM 705 C CA . ASN A 1 91 ? -12.494 -0.210 -10.419 1.00 97.69 91 ASN A CA 1
ATOM 706 C C . ASN A 1 91 ? -12.245 0.102 -8.935 1.00 97.69 91 ASN A C 1
ATOM 708 O O . ASN A 1 91 ? -12.982 -0.412 -8.095 1.00 97.69 91 ASN A O 1
ATOM 712 N N . THR A 1 92 ? -11.236 0.916 -8.600 1.00 98.50 92 THR A N 1
ATOM 713 C CA . THR A 1 92 ? -10.981 1.310 -7.211 1.00 98.50 92 THR A CA 1
ATOM 714 C C . THR A 1 92 ? -12.233 1.978 -6.629 1.00 98.50 92 THR A C 1
ATOM 716 O O . THR A 1 92 ? -12.785 2.900 -7.245 1.00 98.50 92 THR A O 1
ATOM 719 N N . PRO A 1 93 ? -12.709 1.554 -5.444 1.00 98.44 93 PRO A N 1
ATOM 720 C CA . PRO A 1 93 ? -13.908 2.098 -4.843 1.00 98.44 93 PRO A CA 1
ATOM 721 C C . PRO A 1 93 ? -13.801 3.607 -4.651 1.00 98.44 93 PRO A C 1
ATOM 723 O O . PRO A 1 93 ? -12.900 4.114 -3.982 1.00 98.44 93 PRO A O 1
ATOM 726 N N . LYS A 1 94 ? -14.784 4.337 -5.185 1.00 98.12 94 LYS A N 1
ATOM 727 C CA . LYS A 1 94 ? -14.820 5.804 -5.118 1.00 98.12 94 LYS A CA 1
ATOM 728 C C . LYS A 1 94 ? -14.661 6.337 -3.688 1.00 98.12 94 LYS A C 1
ATOM 730 O O . LYS A 1 94 ? -13.939 7.303 -3.479 1.00 98.12 94 LYS A O 1
ATOM 735 N N . HIS A 1 95 ? -15.304 5.692 -2.714 1.00 97.88 95 HIS A N 1
ATOM 736 C CA . HIS A 1 95 ? -15.238 6.104 -1.310 1.00 97.88 95 HIS A CA 1
ATOM 737 C C . HIS A 1 95 ? -13.825 5.966 -0.717 1.00 97.88 95 HIS A C 1
ATOM 739 O O . HIS A 1 95 ? -13.411 6.825 0.057 1.00 97.88 95 HIS A O 1
ATOM 745 N N . PHE A 1 96 ? -13.071 4.932 -1.107 1.00 98.38 96 PHE A N 1
ATOM 746 C CA . PHE A 1 96 ? -11.674 4.774 -0.708 1.00 98.38 96 PHE A CA 1
ATOM 747 C C . PHE A 1 96 ? -10.808 5.858 -1.345 1.00 98.38 96 PHE A C 1
ATOM 749 O O . PHE A 1 96 ? -10.091 6.560 -0.639 1.00 98.38 96 PHE A O 1
ATOM 756 N N . PHE A 1 97 ? -10.941 6.072 -2.657 1.00 97.56 97 PHE A N 1
ATOM 757 C CA . PHE A 1 97 ? -10.179 7.101 -3.367 1.00 97.56 97 PHE A CA 1
ATOM 758 C C . PHE A 1 97 ? -10.415 8.512 -2.796 1.00 97.56 97 PHE A C 1
ATOM 760 O O . PHE A 1 97 ? -9.469 9.272 -2.589 1.00 97.56 97 PHE A O 1
ATOM 767 N N . GLU A 1 98 ? -11.665 8.853 -2.470 1.00 97.12 98 GLU A N 1
ATOM 768 C CA . GLU A 1 98 ? -11.998 10.112 -1.795 1.00 97.12 98 GLU A CA 1
ATOM 769 C C . GLU A 1 98 ? -11.353 10.223 -0.406 1.00 97.12 98 GLU A C 1
ATOM 771 O O . GLU A 1 98 ? -10.915 11.311 -0.028 1.00 97.12 98 GLU A O 1
ATOM 776 N N . GLU A 1 99 ? -11.267 9.130 0.355 1.00 96.50 99 GLU A N 1
ATOM 777 C CA . GLU A 1 99 ? -10.614 9.130 1.667 1.00 96.50 99 GLU A CA 1
ATOM 778 C C . GLU A 1 99 ? -9.097 9.316 1.554 1.00 96.50 99 GLU A C 1
ATOM 780 O O . GLU A 1 99 ? -8.530 10.135 2.277 1.00 96.50 99 GLU A O 1
ATOM 785 N N . VAL A 1 100 ? -8.450 8.664 0.582 1.00 95.81 100 VAL A N 1
ATOM 786 C CA . VAL A 1 100 ? -7.023 8.874 0.283 1.00 95.81 100 VAL A CA 1
ATOM 787 C C . VAL A 1 100 ? -6.752 10.351 -0.023 1.00 95.81 100 VAL A C 1
ATOM 789 O O . VAL A 1 100 ? -5.831 10.939 0.541 1.00 95.81 100 VAL A O 1
ATOM 792 N N . ILE A 1 101 ? -7.587 10.989 -0.854 1.00 94.75 101 ILE A N 1
ATOM 793 C CA . ILE A 1 101 ? -7.466 12.423 -1.175 1.00 94.75 101 ILE A CA 1
ATOM 794 C C . ILE A 1 101 ? -7.631 13.293 0.077 1.00 94.75 101 ILE A C 1
ATOM 796 O O . ILE A 1 101 ? -6.893 14.267 0.256 1.00 94.75 101 ILE A O 1
ATOM 800 N N . LYS A 1 102 ? -8.586 12.968 0.958 1.00 93.25 102 LYS A N 1
ATOM 801 C CA . LYS A 1 102 ? -8.759 13.706 2.216 1.00 93.25 102 LYS A CA 1
ATOM 802 C C . LYS A 1 102 ? -7.508 13.613 3.075 1.00 93.25 102 LYS A C 1
ATOM 804 O O . LYS A 1 102 ? -7.076 14.646 3.574 1.00 93.25 102 LYS A O 1
ATOM 809 N N . VAL A 1 103 ? -6.919 12.428 3.233 1.00 92.31 103 VAL A N 1
ATOM 810 C CA . VAL A 1 103 ? -5.681 12.253 4.009 1.00 92.31 103 VAL A CA 1
ATOM 811 C C . VAL A 1 103 ? -4.515 12.994 3.360 1.00 92.31 103 VAL A C 1
ATOM 813 O O . VAL A 1 103 ? -3.822 13.737 4.053 1.00 92.31 103 VAL A O 1
ATOM 816 N N . PHE A 1 104 ? -4.366 12.902 2.037 1.00 91.06 104 PHE A N 1
ATOM 817 C CA . PHE A 1 104 ? -3.327 13.607 1.278 1.00 91.06 104 PHE A CA 1
ATOM 818 C C . PHE A 1 104 ? -3.350 15.130 1.484 1.00 91.06 104 PHE A C 1
ATOM 820 O O . PHE A 1 104 ? -2.317 15.790 1.459 1.00 91.06 104 PHE A O 1
ATOM 827 N N . LYS A 1 105 ? -4.523 15.717 1.753 1.00 88.50 105 LYS A N 1
ATOM 828 C CA . LYS A 1 105 ? -4.637 17.145 2.091 1.00 88.50 105 LYS A CA 1
ATOM 829 C C . LYS A 1 105 ? -3.947 17.513 3.413 1.00 88.50 105 LYS A C 1
ATOM 831 O O . LYS A 1 105 ? -3.550 18.664 3.587 1.00 88.50 105 LYS A O 1
ATOM 836 N N . TYR A 1 106 ? -3.868 16.584 4.365 1.00 82.81 106 TYR A N 1
ATOM 837 C CA . TYR A 1 106 ? -3.356 16.834 5.717 1.00 82.81 106 TYR A CA 1
ATOM 838 C C . TYR A 1 106 ? -1.902 16.408 5.916 1.00 82.81 106 TYR A C 1
ATOM 840 O O . TYR A 1 106 ? -1.279 16.866 6.873 1.00 82.81 106 TYR A O 1
ATOM 848 N N . THR A 1 107 ? -1.376 15.541 5.052 1.00 75.50 107 THR A N 1
ATOM 849 C CA . THR A 1 107 ? -0.010 15.025 5.142 1.00 75.50 107 THR A CA 1
ATOM 850 C C . THR A 1 107 ? 0.586 14.837 3.746 1.00 75.50 107 THR A C 1
ATOM 852 O O . THR A 1 107 ? -0.082 14.354 2.834 1.00 75.50 107 THR A O 1
ATOM 855 N N . SER A 1 108 ? 1.842 15.244 3.567 1.00 67.00 108 SER A N 1
ATOM 856 C CA . SER A 1 108 ? 2.637 14.924 2.377 1.00 67.00 108 SER A CA 1
ATOM 857 C C . SER A 1 108 ? 3.228 13.520 2.523 1.00 67.00 108 SER A C 1
ATOM 859 O O . SER A 1 108 ? 3.646 13.173 3.622 1.00 67.00 108 SER A O 1
ATOM 861 N N . GLY A 1 109 ? 3.298 12.733 1.445 1.00 76.50 109 GLY A N 1
ATOM 862 C CA . GLY A 1 109 ? 3.924 11.396 1.472 1.00 76.50 109 GLY A CA 1
ATOM 863 C C . GLY A 1 109 ? 3.066 10.253 0.925 1.00 76.50 109 GLY A C 1
ATOM 864 O O . GLY A 1 109 ? 3.484 9.102 0.975 1.00 76.50 109 GLY A O 1
ATOM 865 N N . ILE A 1 110 ? 1.867 10.541 0.398 1.00 89.44 110 ILE A N 1
ATOM 866 C CA . ILE A 1 110 ? 1.115 9.553 -0.391 1.00 89.44 110 ILE A CA 1
ATOM 867 C C . ILE A 1 110 ? 1.537 9.654 -1.856 1.00 89.44 110 ILE A C 1
ATOM 869 O O . ILE A 1 110 ? 1.464 10.733 -2.450 1.00 89.44 110 ILE A O 1
ATOM 873 N N . ALA A 1 111 ? 1.916 8.521 -2.440 1.00 91.50 111 ALA A N 1
ATOM 874 C CA . ALA A 1 111 ? 2.170 8.370 -3.866 1.00 91.50 111 ALA A CA 1
ATOM 875 C C . ALA A 1 111 ? 1.110 7.455 -4.496 1.00 91.50 111 ALA A C 1
ATOM 877 O O . ALA A 1 111 ? 0.754 6.417 -3.937 1.00 91.50 111 ALA A O 1
ATOM 878 N N . PHE A 1 112 ? 0.596 7.854 -5.660 1.00 95.25 112 PHE A N 1
ATOM 879 C CA . PHE A 1 112 ? -0.433 7.114 -6.390 1.00 95.25 112 PHE A CA 1
ATOM 880 C C . PHE A 1 112 ? 0.193 6.304 -7.522 1.00 95.25 112 PHE A C 1
ATOM 882 O O . PHE A 1 112 ? 0.943 6.850 -8.332 1.00 95.25 112 PHE A O 1
ATOM 889 N N . TYR A 1 113 ? -0.176 5.030 -7.618 1.00 97.50 113 TYR A N 1
ATOM 890 C CA . TYR A 1 113 ? 0.360 4.100 -8.608 1.00 97.50 113 TYR A CA 1
ATOM 891 C C . TYR A 1 113 ? -0.759 3.510 -9.454 1.00 97.50 113 TYR A C 1
ATOM 893 O O . TYR A 1 113 ? -1.730 2.991 -8.920 1.00 97.50 113 TYR A O 1
ATOM 901 N N . ASN A 1 114 ? -0.625 3.623 -10.774 1.00 98.00 114 ASN A N 1
ATOM 902 C CA . ASN A 1 114 ? -1.654 3.237 -11.734 1.00 98.00 114 ASN A CA 1
ATOM 903 C C . ASN A 1 114 ? -1.443 1.788 -12.207 1.00 98.00 114 ASN A C 1
ATOM 905 O O . ASN A 1 114 ? -0.517 1.510 -12.981 1.00 98.00 114 ASN A O 1
ATOM 909 N N . ASP A 1 115 ? -2.323 0.887 -11.774 1.00 98.44 115 ASP A N 1
ATOM 910 C CA . ASP A 1 115 ? -2.250 -0.539 -12.095 1.00 98.44 115 ASP A CA 1
ATOM 911 C C . ASP A 1 115 ? -2.472 -0.806 -13.599 1.00 98.44 115 ASP A C 1
ATOM 913 O O . ASP A 1 115 ? -1.844 -1.715 -14.146 1.00 98.44 115 ASP 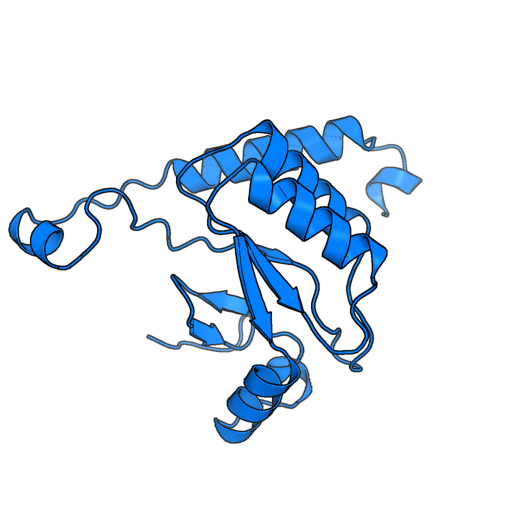A O 1
ATOM 917 N N . GLU A 1 116 ? -3.271 -0.001 -14.318 1.00 98.19 116 GLU A N 1
ATOM 918 C CA . GLU A 1 116 ? -3.459 -0.142 -15.775 1.00 98.19 116 GLU A CA 1
ATOM 919 C C . GLU A 1 116 ? -2.161 0.035 -16.568 1.00 98.19 116 GLU A C 1
ATOM 921 O O . GLU A 1 116 ? -2.054 -0.462 -17.691 1.00 98.19 116 GLU A O 1
ATOM 926 N N . ILE A 1 117 ? -1.179 0.742 -16.008 1.00 98.31 117 ILE A N 1
ATOM 927 C CA . ILE A 1 117 ? 0.127 0.962 -16.636 1.00 98.31 117 ILE A CA 1
ATOM 928 C C . ILE A 1 117 ? 1.180 0.017 -16.062 1.00 98.31 117 ILE A C 1
ATOM 930 O O . ILE A 1 117 ? 1.943 -0.595 -16.817 1.00 98.31 117 ILE A O 1
ATOM 934 N N . ILE A 1 118 ? 1.227 -0.121 -14.736 1.00 98.19 118 ILE A N 1
ATOM 935 C CA . ILE A 1 118 ? 2.289 -0.865 -14.057 1.00 98.19 118 ILE A CA 1
ATOM 936 C C . ILE A 1 118 ? 2.136 -2.370 -14.272 1.00 98.19 118 ILE A C 1
ATOM 938 O O . ILE A 1 118 ? 3.124 -3.027 -14.602 1.00 98.19 118 ILE A O 1
ATOM 942 N N . VAL A 1 119 ? 0.919 -2.920 -14.179 1.00 98.25 119 VAL A N 1
ATOM 943 C CA . VAL A 1 119 ? 0.696 -4.368 -14.326 1.00 98.25 119 VAL A CA 1
ATOM 944 C C . VAL A 1 119 ? 1.118 -4.857 -15.723 1.00 98.25 119 VAL A C 1
ATOM 946 O O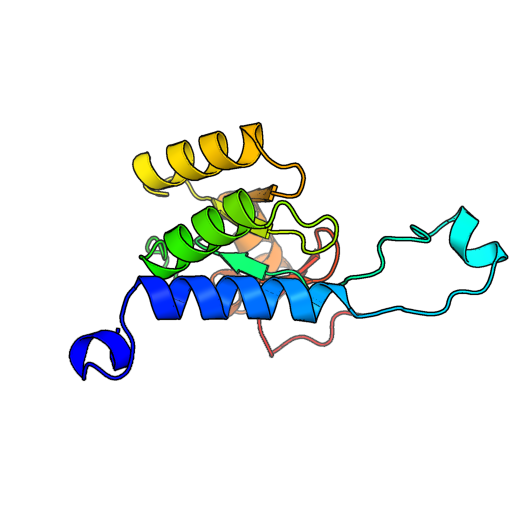 . VAL A 1 119 ? 1.905 -5.807 -15.805 1.00 98.25 119 VAL A O 1
ATOM 949 N N . PRO A 1 120 ? 0.712 -4.223 -16.847 1.00 98.19 120 PRO A N 1
ATOM 950 C CA . PRO A 1 120 ? 1.229 -4.602 -18.165 1.00 98.19 120 PRO A CA 1
ATOM 951 C C . PRO A 1 120 ? 2.735 -4.359 -18.319 1.00 98.19 120 PRO A C 1
ATOM 953 O O . PRO A 1 120 ? 3.405 -5.114 -19.027 1.00 98.19 120 PRO A O 1
ATOM 956 N N . GLY A 1 121 ? 3.276 -3.328 -17.662 1.00 98.00 121 GLY A N 1
ATOM 957 C CA . GLY A 1 121 ? 4.708 -3.028 -17.644 1.00 98.00 121 GLY A CA 1
ATOM 958 C C . GLY A 1 121 ? 5.534 -4.156 -17.024 1.00 98.00 121 GLY A C 1
ATOM 959 O O . GLY A 1 121 ? 6.460 -4.661 -17.661 1.00 98.00 121 GLY A O 1
ATOM 960 N N . LEU A 1 122 ? 5.150 -4.618 -15.832 1.00 96.94 122 LEU A N 1
ATOM 961 C CA . LEU A 1 122 ? 5.769 -5.767 -15.165 1.00 96.94 122 LEU A CA 1
ATOM 962 C C . LEU A 1 122 ? 5.588 -7.045 -15.982 1.00 96.94 122 LEU A C 1
ATOM 964 O O . LEU A 1 122 ? 6.540 -7.807 -16.168 1.00 96.94 122 LEU A O 1
ATOM 968 N N . LYS A 1 123 ? 4.410 -7.245 -16.584 1.00 97.62 123 LYS A N 1
ATOM 969 C CA . LYS A 1 123 ? 4.192 -8.404 -17.449 1.00 97.62 123 LYS A CA 1
ATOM 970 C C . LYS A 1 123 ? 5.155 -8.416 -18.640 1.00 97.62 123 LYS A C 1
ATOM 972 O O . LYS A 1 123 ? 5.720 -9.459 -18.969 1.00 97.62 123 LYS A O 1
ATOM 977 N N . LYS A 1 124 ? 5.381 -7.253 -19.261 1.00 97.75 124 LYS A N 1
ATOM 978 C CA . LYS A 1 124 ? 6.357 -7.070 -20.346 1.00 97.75 124 LYS A CA 1
ATOM 979 C C . LYS A 1 124 ? 7.800 -7.271 -19.873 1.00 97.75 124 LYS A C 1
ATOM 981 O O . LYS A 1 124 ? 8.620 -7.747 -20.652 1.00 97.75 124 LYS A O 1
ATOM 986 N N . ALA A 1 125 ? 8.095 -6.946 -18.617 1.00 95.06 125 ALA A N 1
ATOM 987 C CA . ALA A 1 125 ? 9.393 -7.185 -17.989 1.00 95.06 12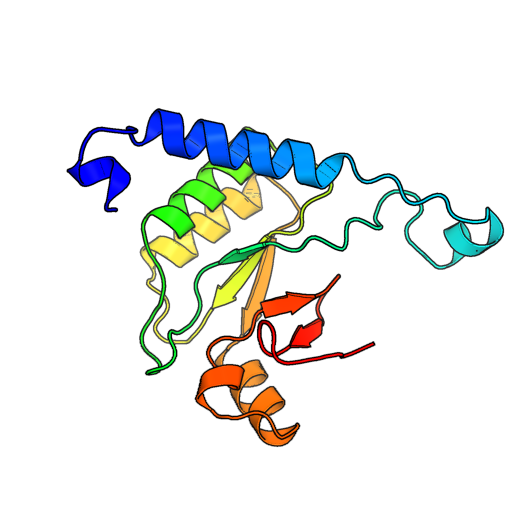5 ALA A CA 1
ATOM 988 C C . ALA A 1 125 ? 9.647 -8.666 -17.629 1.00 95.06 125 ALA A C 1
ATOM 990 O O . ALA A 1 125 ? 10.736 -8.995 -17.171 1.00 95.06 125 ALA A O 1
ATOM 991 N N . GLY A 1 126 ? 8.683 -9.565 -17.869 1.00 95.19 126 GLY A N 1
ATOM 992 C CA . GLY A 1 126 ? 8.858 -11.016 -17.737 1.00 95.19 126 GLY A CA 1
ATOM 993 C C . GLY A 1 126 ? 8.198 -11.645 -16.510 1.00 95.19 126 GLY A C 1
ATOM 994 O O . GLY A 1 126 ? 8.274 -12.861 -16.348 1.00 95.19 126 GLY A O 1
ATOM 995 N N . TYR A 1 127 ? 7.508 -10.862 -15.680 1.00 95.88 127 TYR A N 1
ATOM 996 C CA . TYR A 1 127 ? 6.801 -11.379 -14.508 1.00 95.88 127 TYR A CA 1
ATOM 997 C C . TYR A 1 127 ? 5.594 -12.252 -14.895 1.00 95.88 127 TYR A C 1
ATOM 999 O O . TYR A 1 127 ? 5.022 -12.151 -15.993 1.00 95.88 127 TYR A O 1
ATOM 1007 N N . SER A 1 128 ? 5.158 -13.129 -13.985 1.00 96.69 128 SER A N 1
ATOM 1008 C CA . SER A 1 128 ? 3.853 -13.781 -14.130 1.00 96.69 128 SER A CA 1
ATOM 1009 C C . SER A 1 128 ? 2.733 -12.730 -14.025 1.00 96.69 128 SER A C 1
ATOM 1011 O O . SER A 1 128 ? 2.958 -11.613 -13.558 1.00 96.69 128 SER A O 1
ATOM 1013 N N . LEU A 1 129 ? 1.528 -13.034 -14.523 1.00 97.31 129 LEU A N 1
ATOM 1014 C CA . LEU A 1 129 ? 0.412 -12.082 -14.388 1.00 97.31 129 LEU A CA 1
ATOM 1015 C C . LEU A 1 129 ? 0.020 -11.902 -12.916 1.00 97.31 129 LEU A C 1
ATOM 1017 O O . LEU A 1 129 ? -0.262 -10.786 -12.496 1.00 97.31 129 LEU A O 1
ATOM 1021 N N . GLU A 1 130 ? 0.047 -12.997 -12.161 1.00 96.69 130 GLU A N 1
ATOM 1022 C CA . GLU A 1 130 ? -0.207 -13.027 -10.724 1.00 96.69 130 GLU A CA 1
ATOM 1023 C C . GLU A 1 130 ? 0.758 -12.102 -9.975 1.00 96.69 130 GLU A C 1
ATOM 1025 O O . GLU A 1 130 ? 0.317 -11.192 -9.281 1.00 96.69 130 GLU A O 1
ATOM 1030 N N . ASP A 1 131 ? 2.062 -12.237 -10.223 1.00 96.12 131 ASP A N 1
ATOM 1031 C CA . ASP A 1 131 ? 3.085 -11.389 -9.600 1.00 96.12 131 ASP A CA 1
ATOM 1032 C C . ASP A 1 131 ? 2.997 -9.934 -10.058 1.00 96.12 131 ASP A C 1
ATOM 1034 O O . ASP A 1 131 ? 3.242 -9.016 -9.281 1.00 96.12 131 ASP A O 1
ATOM 1038 N N . SER A 1 132 ? 2.636 -9.715 -11.327 1.00 97.31 132 SER A N 1
ATOM 1039 C CA . SER A 1 132 ? 2.445 -8.364 -11.862 1.00 97.31 132 SER A CA 1
ATOM 1040 C C . SER A 1 132 ? 1.268 -7.663 -11.192 1.00 97.31 132 SER A C 1
ATOM 1042 O O . SER A 1 132 ? 1.314 -6.451 -11.040 1.00 97.31 132 SER A O 1
ATOM 1044 N N . ARG A 1 133 ? 0.214 -8.397 -10.809 1.00 97.50 133 ARG A N 1
ATOM 1045 C CA . ARG A 1 133 ? -0.939 -7.868 -10.063 1.00 97.50 133 ARG A CA 1
ATOM 1046 C C . ARG A 1 133 ? -0.650 -7.744 -8.574 1.00 97.50 133 ARG A C 1
ATOM 1048 O O . ARG A 1 133 ? -1.075 -6.773 -7.963 1.00 97.50 133 ARG A O 1
ATOM 1055 N N . ASN A 1 134 ? 0.118 -8.664 -8.001 1.00 96.50 134 ASN A N 1
ATOM 1056 C CA . ASN A 1 134 ? 0.540 -8.627 -6.602 1.00 96.50 134 ASN A CA 1
ATOM 1057 C C . ASN A 1 134 ? 1.854 -7.844 -6.400 1.00 96.50 134 ASN A C 1
ATOM 1059 O O . ASN A 1 134 ? 2.707 -8.217 -5.592 1.00 96.50 134 ASN A O 1
ATOM 1063 N N . TYR A 1 135 ? 2.056 -6.778 -7.176 1.00 96.44 135 TYR A N 1
ATOM 1064 C CA . TYR A 1 135 ? 3.273 -5.982 -7.098 1.00 96.44 135 TYR A CA 1
ATOM 1065 C C . TYR A 1 135 ? 3.269 -5.045 -5.887 1.00 96.44 135 TYR A C 1
ATOM 1067 O O . TYR A 1 135 ? 2.220 -4.612 -5.394 1.00 96.44 135 TYR A O 1
ATOM 1075 N N . VAL A 1 136 ? 4.473 -4.687 -5.458 1.00 94.62 136 VAL A N 1
ATOM 1076 C CA . VAL A 1 136 ? 4.743 -3.687 -4.422 1.00 94.62 136 VAL A CA 1
ATOM 1077 C C . VAL A 1 136 ? 5.759 -2.674 -4.935 1.00 94.62 136 VAL A C 1
ATOM 1079 O O . VAL A 1 136 ? 6.375 -2.875 -5.985 1.00 94.62 136 VAL A O 1
ATOM 1082 N N . LEU A 1 137 ? 5.925 -1.579 -4.199 1.00 92.44 137 LEU A N 1
ATOM 1083 C CA . LEU A 1 137 ? 6.922 -0.560 -4.496 1.00 92.44 137 LEU A CA 1
ATOM 1084 C C . LEU A 1 137 ? 8.137 -0.752 -3.592 1.00 92.44 137 LEU A C 1
ATOM 1086 O O . LEU A 1 137 ? 7.997 -0.927 -2.381 1.00 92.44 137 LEU A O 1
ATOM 1090 N N . ILE A 1 138 ? 9.325 -0.713 -4.187 1.00 87.75 138 ILE A N 1
ATOM 1091 C CA . ILE A 1 138 ? 10.593 -0.594 -3.469 1.00 87.75 138 ILE A CA 1
ATOM 1092 C C . ILE A 1 138 ? 11.042 0.855 -3.568 1.00 87.75 138 ILE A C 1
ATOM 1094 O O . ILE A 1 138 ? 10.928 1.453 -4.631 1.00 87.75 138 ILE A O 1
ATOM 1098 N N . GLY A 1 139 ? 11.592 1.396 -2.480 1.00 80.69 139 GLY A N 1
ATOM 1099 C CA . GLY A 1 139 ? 12.203 2.717 -2.508 1.00 80.69 139 GLY A CA 1
ATOM 1100 C C . GLY A 1 139 ? 11.192 3.795 -2.883 1.00 80.69 139 GLY A C 1
ATOM 1101 O O . GLY A 1 139 ? 10.140 3.905 -2.256 1.00 80.69 139 GLY A O 1
ATOM 1102 N N . CYS A 1 140 ? 11.522 4.596 -3.892 1.00 82.06 140 CYS A N 1
ATOM 1103 C CA . CYS A 1 140 ? 10.747 5.781 -4.221 1.00 82.06 140 CYS A CA 1
ATOM 1104 C C . CYS A 1 140 ? 9.544 5.454 -5.103 1.00 82.06 140 CYS A C 1
ATOM 1106 O O . CYS A 1 140 ? 8.440 5.891 -4.798 1.00 82.06 140 CYS A O 1
ATOM 1108 N N . VAL A 1 141 ? 9.761 4.754 -6.220 1.00 89.56 141 VAL A N 1
ATOM 1109 C CA . VAL A 1 141 ? 8.749 4.566 -7.276 1.00 89.56 141 VAL A CA 1
ATOM 1110 C C . VAL A 1 141 ? 8.880 3.242 -8.026 1.00 89.56 141 VAL A C 1
ATOM 1112 O O . VAL A 1 141 ? 8.179 3.041 -9.014 1.00 89.56 141 VAL A O 1
ATOM 1115 N N . GLU A 1 142 ? 9.786 2.356 -7.620 1.00 92.00 142 GLU A N 1
ATOM 1116 C CA . GLU A 1 142 ? 10.186 1.183 -8.388 1.00 92.00 142 GLU A CA 1
ATOM 1117 C C . GLU A 1 142 ? 9.223 -0.000 -8.158 1.00 92.00 142 GLU A C 1
ATOM 1119 O O . GLU A 1 142 ? 9.268 -0.628 -7.095 1.00 92.00 142 GLU A O 1
ATOM 1124 N N . PRO A 1 143 ? 8.349 -0.360 -9.124 1.00 94.38 143 PRO A N 1
ATOM 1125 C CA . PRO A 1 143 ? 7.452 -1.494 -8.964 1.00 94.38 143 PRO A CA 1
ATOM 1126 C C . PRO A 1 143 ? 8.191 -2.819 -9.152 1.00 94.38 143 PRO A C 1
ATOM 1128 O O . PRO A 1 143 ? 9.006 -2.980 -10.063 1.00 94.38 143 PRO A O 1
ATOM 1131 N N . THR A 1 144 ? 7.855 -3.802 -8.325 1.00 93.62 144 THR A N 1
ATOM 1132 C CA . THR A 1 144 ? 8.435 -5.146 -8.379 1.00 93.62 144 THR A CA 1
ATOM 1133 C C . THR A 1 144 ? 7.433 -6.201 -7.923 1.00 93.62 144 THR A C 1
ATOM 1135 O O . THR A 1 144 ? 6.510 -5.909 -7.163 1.00 93.62 144 THR A O 1
ATOM 1138 N N . GLY A 1 145 ? 7.653 -7.454 -8.320 1.00 91.81 145 GLY A N 1
ATOM 1139 C CA . GLY A 1 145 ? 6.978 -8.581 -7.682 1.00 91.81 145 GLY A CA 1
ATOM 1140 C C . GLY A 1 145 ? 7.383 -8.718 -6.208 1.00 91.81 145 GLY A C 1
ATOM 1141 O O . GLY A 1 145 ? 8.517 -8.412 -5.819 1.00 91.81 145 GLY A O 1
ATOM 1142 N N . GLN A 1 146 ? 6.438 -9.152 -5.373 1.00 89.69 146 GLN A N 1
ATOM 1143 C CA . GLN A 1 146 ? 6.647 -9.324 -3.939 1.00 89.69 146 GLN A CA 1
ATOM 1144 C C . GLN A 1 146 ? 7.368 -10.649 -3.642 1.00 89.69 146 GLN A C 1
ATOM 1146 O O . GLN A 1 146 ? 6.838 -11.728 -3.889 1.00 89.69 146 GLN A O 1
ATOM 1151 N N . GLY A 1 147 ? 8.571 -10.579 -3.061 1.00 89.81 147 GLY A N 1
ATOM 1152 C CA . GLY A 1 147 ? 9.294 -11.757 -2.550 1.00 89.81 147 GLY A CA 1
ATOM 1153 C C . GLY A 1 147 ? 9.894 -12.687 -3.613 1.00 89.81 147 GLY A C 1
ATOM 1154 O O . GLY A 1 147 ? 10.435 -13.734 -3.267 1.00 89.81 147 GLY A O 1
ATOM 1155 N N . ASN A 1 148 ? 9.828 -12.312 -4.889 1.00 89.69 148 ASN A N 1
ATOM 1156 C CA . ASN A 1 148 ? 10.300 -13.109 -6.025 1.00 89.69 148 ASN A CA 1
ATOM 1157 C C . ASN A 1 148 ? 11.300 -12.359 -6.923 1.00 89.69 148 ASN A C 1
ATOM 1159 O O . ASN A 1 148 ? 11.669 -12.862 -7.984 1.00 89.69 148 ASN A O 1
ATOM 1163 N N . SER A 1 149 ? 11.756 -11.188 -6.480 1.00 85.38 149 SER A N 1
ATOM 1164 C CA . SER A 1 149 ? 12.686 -10.343 -7.217 1.00 85.38 149 SER A CA 1
ATOM 1165 C C . SER A 1 149 ? 13.874 -9.928 -6.374 1.00 85.38 149 SER A C 1
ATOM 1167 O O . SER A 1 149 ? 13.730 -9.490 -5.235 1.00 85.38 149 SER A O 1
ATOM 1169 N N . PHE A 1 150 ? 15.051 -10.015 -6.988 1.00 80.44 150 PHE A N 1
ATOM 1170 C CA . PHE A 1 150 ? 16.278 -9.373 -6.529 1.00 80.44 150 PHE A CA 1
ATOM 1171 C C . PHE A 1 150 ? 16.628 -8.255 -7.517 1.00 80.44 150 PHE A C 1
ATOM 1173 O O . PHE A 1 150 ? 17.613 -8.318 -8.250 1.00 80.44 150 PHE A O 1
ATOM 1180 N N . SER A 1 151 ? 15.724 -7.284 -7.614 1.00 60.75 151 SER A N 1
ATOM 1181 C CA . SER A 1 151 ? 15.914 -6.076 -8.412 1.00 60.75 151 SER A CA 1
ATOM 1182 C C . SER A 1 151 ? 16.812 -5.143 -7.597 1.00 60.75 151 SER A C 1
ATOM 1184 O O . SER A 1 151 ? 16.358 -4.604 -6.589 1.00 60.75 151 SER A O 1
ATOM 1186 N N . ALA A 1 152 ? 18.090 -5.044 -7.969 1.00 47.12 152 ALA A N 1
ATOM 1187 C CA . ALA A 1 152 ? 19.056 -4.103 -7.398 1.00 47.12 152 ALA A CA 1
ATOM 1188 C C . ALA A 1 152 ? 19.194 -2.872 -8.297 1.00 47.12 152 ALA A C 1
ATOM 1190 O O . ALA A 1 152 ? 19.202 -3.064 -9.536 1.00 47.12 152 ALA A O 1
#

pLDDT: mean 88.7, std 11.93, range [47.12, 98.5]

Radius of gyration: 16.62 Å; Cα contacts (8 Å, |Δi|>4): 202; chains: 1; bounding box: 45×31×41 Å

Sequence (152 aa):
DNDLKSGKINRDTALELIEELNLKLTWNVTLLPADFTLIANALGQNTQTITIAGMDTDGNDATNELSFLFLEAYKNIKVFSTDLSVRIHNNTPKHFFEEVIKVFKYTSGIAFYNDEIIVPGLKKAGYSLEDSRNYVLIGCVEPTGQGNSFSA